Protein AF-A0A5S4EJR8-F1 (afdb_monomer)

Foldseek 3Di:
DDPPPPDPLVDPCLVVLVVLQQQLLVLVLCLVPPPDDPVVSVVSNVSNVVSVVSCVVSPNDPPQPDHWDWDWDDDPQKTWTWIQGPSRDIDTAKMWHADPVRHIDIDGLQADDPDDVRSVVSNVVSVVVVVD

Secondary structure (DSSP, 8-state):
------S----TTHHHHHHHHHHHHHHHHHHHHS---HHHHHHHHHHHHHHHHHHHHTT--GGG-SPPEEEEEEETTEEEEEEE-TTS-EEEEEEEEE-TTS-EEEEE-----SSHHHHHHHHHHHHHHHH-

pLDDT: mean 78.81, std 12.51, range [33.12, 94.06]

Structure (mmCIF, N/CA/C/O backbone):
data_AF-A0A5S4EJR8-F1
#
_entry.id   AF-A0A5S4EJR8-F1
#
loop_
_atom_site.group_PDB
_atom_site.id
_atom_site.type_symbol
_atom_site.label_atom_id
_atom_site.label_alt_id
_atom_site.label_comp_id
_atom_site.label_asym_id
_atom_site.label_entity_id
_atom_site.label_seq_id
_atom_site.pdbx_PDB_ins_code
_atom_site.Cartn_x
_atom_site.Cartn_y
_atom_site.Cartn_z
_atom_site.occupancy
_atom_site.B_iso_or_equiv
_atom_site.auth_seq_id
_atom_site.auth_comp_id
_atom_site.auth_asym_id
_atom_site.auth_atom_id
_atom_site.pdbx_PDB_model_num
ATOM 1 N N . MET A 1 1 ? 3.054 17.003 -13.638 1.00 37.62 1 MET A N 1
ATOM 2 C CA . MET A 1 1 ? 4.509 16.859 -13.442 1.00 37.62 1 MET A CA 1
ATOM 3 C C . MET A 1 1 ? 4.979 15.864 -14.482 1.00 37.62 1 MET A C 1
ATOM 5 O O . MET A 1 1 ? 4.606 14.705 -14.400 1.00 37.62 1 MET A O 1
ATOM 9 N N . THR A 1 2 ? 5.637 16.345 -15.534 1.00 33.12 2 THR A N 1
ATOM 10 C CA . THR A 1 2 ? 6.079 15.516 -16.659 1.00 33.12 2 THR A CA 1
ATOM 11 C C . THR A 1 2 ? 7.314 14.755 -16.208 1.00 33.12 2 THR A C 1
ATOM 13 O O . THR A 1 2 ? 8.401 15.328 -16.166 1.00 33.12 2 THR A O 1
ATOM 16 N N . ILE A 1 3 ? 7.144 13.495 -15.804 1.00 49.38 3 ILE A N 1
ATOM 17 C CA . ILE A 1 3 ? 8.281 12.588 -15.669 1.00 49.38 3 ILE A CA 1
ATOM 18 C C . ILE A 1 3 ? 8.857 12.481 -17.074 1.00 49.38 3 ILE A C 1
ATOM 20 O O . ILE A 1 3 ? 8.171 12.084 -18.016 1.00 49.38 3 ILE A O 1
ATOM 24 N N . LEU A 1 4 ? 10.082 12.970 -17.225 1.00 43.78 4 LEU A N 1
ATOM 25 C CA . LEU A 1 4 ? 10.843 12.864 -18.450 1.00 43.78 4 LEU A CA 1
ATOM 26 C C . LEU A 1 4 ? 11.035 11.368 -18.733 1.00 43.78 4 LEU A C 1
ATOM 28 O O . LEU A 1 4 ? 11.989 10.764 -18.251 1.00 43.78 4 LEU A O 1
ATOM 32 N N . LEU A 1 5 ? 10.133 10.794 -19.535 1.00 48.97 5 LEU A N 1
ATOM 33 C CA . LEU A 1 5 ? 10.335 9.592 -20.350 1.00 48.97 5 LEU A CA 1
ATOM 34 C C . LEU A 1 5 ? 11.459 9.894 -21.360 1.00 48.97 5 LEU A C 1
ATOM 36 O O . LEU A 1 5 ? 11.257 9.920 -22.571 1.00 48.97 5 LEU A O 1
ATOM 40 N N . ASN A 1 6 ? 12.643 10.257 -20.864 1.00 42.97 6 ASN A N 1
ATOM 41 C CA . ASN A 1 6 ? 13.784 10.670 -21.668 1.00 42.97 6 ASN A CA 1
ATOM 42 C C . ASN A 1 6 ? 14.583 9.437 -22.052 1.00 42.97 6 ASN A C 1
ATOM 44 O O . ASN A 1 6 ? 15.715 9.243 -21.630 1.00 42.97 6 ASN A O 1
ATOM 48 N N . GLN A 1 7 ? 13.923 8.587 -22.819 1.00 46.28 7 GLN A N 1
ATOM 49 C CA . GLN A 1 7 ? 14.439 7.777 -23.907 1.00 46.28 7 GLN A CA 1
ATOM 50 C C . GLN A 1 7 ? 13.271 6.898 -24.310 1.00 46.28 7 GLN A C 1
ATOM 52 O O . GLN A 1 7 ? 12.618 6.305 -23.460 1.00 46.28 7 GLN A O 1
ATOM 57 N N . ALA A 1 8 ? 12.953 6.897 -25.598 1.00 45.66 8 ALA A N 1
ATOM 58 C CA . ALA A 1 8 ? 11.860 6.123 -26.149 1.00 45.66 8 ALA A CA 1
ATOM 59 C C . ALA A 1 8 ? 12.031 4.637 -25.790 1.00 45.66 8 ALA A C 1
ATOM 61 O O . ALA A 1 8 ? 12.690 3.892 -26.516 1.00 45.66 8 ALA A O 1
ATOM 62 N N . THR A 1 9 ? 11.424 4.192 -24.688 1.00 54.72 9 THR A N 1
ATOM 63 C CA . THR A 1 9 ? 11.085 2.790 -24.494 1.00 54.72 9 THR A CA 1
ATOM 64 C C . THR A 1 9 ? 10.024 2.511 -25.546 1.00 54.72 9 THR A C 1
ATOM 66 O O . THR A 1 9 ? 8.846 2.787 -25.363 1.00 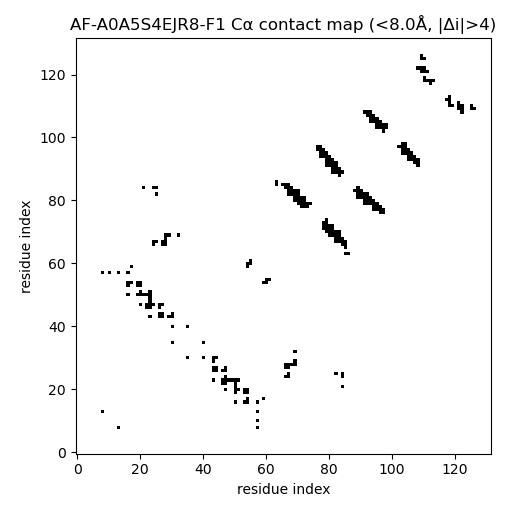54.72 9 THR A O 1
ATOM 69 N N . THR A 1 10 ? 10.467 2.035 -26.710 1.00 62.97 10 THR A N 1
ATOM 70 C CA . THR A 1 10 ? 9.613 1.549 -27.810 1.00 62.9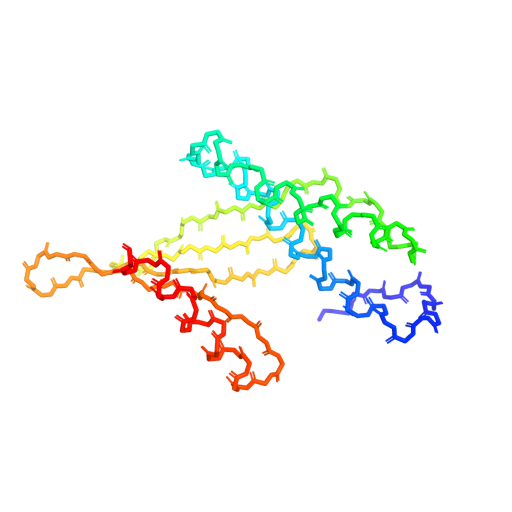7 10 THR A CA 1
ATOM 71 C C . THR A 1 10 ? 8.792 0.319 -27.409 1.00 62.97 10 THR A C 1
ATOM 73 O O . THR A 1 10 ? 8.028 -0.205 -28.214 1.00 62.97 10 THR A O 1
ATOM 76 N N . ASP A 1 11 ? 8.948 -0.128 -26.164 1.00 67.75 11 ASP A N 1
ATOM 77 C CA . ASP A 1 11 ? 8.216 -1.213 -25.550 1.00 67.75 11 ASP A CA 1
ATOM 78 C C . ASP A 1 11 ? 6.775 -0.775 -25.211 1.00 67.75 11 ASP A C 1
ATOM 80 O O . ASP A 1 11 ? 6.587 0.130 -24.388 1.00 67.75 11 ASP A O 1
ATOM 84 N N . PRO A 1 12 ? 5.746 -1.407 -25.808 1.00 77.56 12 PRO A N 1
ATOM 85 C CA . PRO A 1 12 ? 4.347 -1.105 -25.511 1.00 77.56 12 PRO A CA 1
ATOM 86 C C . PRO A 1 12 ? 3.946 -1.414 -24.057 1.00 77.56 12 PRO A C 1
ATOM 88 O O . PRO A 1 12 ? 2.878 -0.982 -23.631 1.00 77.56 12 PRO A O 1
ATOM 91 N N . TYR A 1 13 ? 4.775 -2.132 -23.294 1.00 78.25 13 TYR A N 1
ATOM 92 C CA . TYR A 1 13 ? 4.533 -2.508 -21.899 1.00 78.25 13 TYR A CA 1
ATOM 93 C C . TYR A 1 13 ? 5.305 -1.655 -20.885 1.00 78.25 13 TYR A C 1
ATOM 95 O O . TYR A 1 13 ? 5.244 -1.931 -19.687 1.00 78.25 13 TYR A O 1
ATOM 103 N N . ALA A 1 14 ? 6.015 -0.610 -21.325 1.00 75.38 14 ALA A N 1
ATOM 104 C CA . ALA A 1 14 ? 6.828 0.234 -20.445 1.00 75.38 14 ALA A CA 1
ATOM 105 C C . ALA A 1 14 ? 6.044 0.790 -19.238 1.00 75.38 14 ALA A C 1
ATOM 107 O O . ALA A 1 14 ? 6.571 0.833 -18.128 1.00 75.38 14 ALA A O 1
ATOM 108 N N . GLU A 1 15 ? 4.774 1.158 -19.434 1.00 77.31 15 GLU A N 1
ATOM 109 C CA . GLU A 1 15 ? 3.893 1.626 -18.358 1.00 77.31 15 GLU A CA 1
ATOM 110 C C . GLU A 1 15 ? 3.589 0.521 -17.336 1.00 77.31 15 GLU A C 1
ATOM 112 O O . GLU A 1 15 ? 3.683 0.749 -16.131 1.00 77.31 15 GLU A O 1
ATOM 117 N N . THR A 1 16 ? 3.311 -0.700 -17.795 1.00 79.62 16 THR A N 1
ATOM 118 C CA . THR A 1 16 ? 3.090 -1.855 -16.913 1.00 79.62 16 THR A CA 1
ATOM 119 C C . THR A 1 16 ? 4.342 -2.191 -16.106 1.00 79.62 16 THR A C 1
ATOM 121 O O . THR A 1 16 ? 4.261 -2.433 -14.903 1.00 79.62 16 THR A O 1
ATOM 124 N N . TYR A 1 17 ? 5.520 -2.154 -16.732 1.00 81.44 17 TYR A N 1
ATOM 125 C CA . TYR A 1 17 ? 6.782 -2.371 -16.024 1.00 81.44 17 TYR A CA 1
ATOM 126 C C . TYR A 1 17 ? 7.072 -1.279 -14.994 1.00 81.44 17 TYR A C 1
ATOM 128 O O . TYR A 1 17 ? 7.601 -1.572 -13.921 1.00 81.44 17 TYR A O 1
ATOM 136 N N . TRP A 1 18 ? 6.663 -0.042 -15.272 1.00 80.00 18 TRP A N 1
ATOM 137 C CA . TRP A 1 18 ? 6.750 1.048 -14.309 1.00 80.00 18 TRP A CA 1
ATOM 138 C C . TRP A 1 18 ? 5.851 0.821 -13.090 1.00 80.00 18 TRP A C 1
ATOM 140 O O . TRP A 1 18 ? 6.309 0.909 -11.952 1.00 80.00 18 TRP A O 1
ATOM 150 N N . GLN A 1 19 ? 4.594 0.439 -13.315 1.00 78.69 19 GLN A N 1
ATOM 151 C CA . GLN A 1 19 ? 3.658 0.099 -12.239 1.00 78.69 19 GLN A CA 1
ATOM 152 C C . GLN A 1 19 ? 4.159 -1.090 -11.400 1.00 78.69 19 GLN A C 1
ATOM 154 O O . GLN A 1 19 ? 4.076 -1.067 -10.169 1.00 78.69 19 GLN A O 1
ATOM 159 N N . ASN A 1 20 ? 4.738 -2.109 -12.045 1.00 82.38 20 ASN A N 1
ATOM 160 C CA . ASN A 1 20 ? 5.348 -3.249 -11.357 1.00 82.38 20 ASN A CA 1
ATOM 161 C C . ASN A 1 20 ? 6.542 -2.823 -10.494 1.00 82.38 20 ASN A C 1
ATOM 163 O O . ASN A 1 20 ? 6.691 -3.305 -9.368 1.00 82.38 20 ASN A O 1
ATOM 167 N N . LEU A 1 21 ? 7.374 -1.903 -10.992 1.00 83.56 21 LEU A N 1
ATOM 168 C CA . LEU A 1 21 ? 8.483 -1.338 -10.228 1.00 83.56 21 LEU A CA 1
ATOM 169 C C . LEU A 1 21 ? 7.979 -0.568 -9.000 1.00 83.56 21 LEU A C 1
ATOM 171 O O . LEU A 1 21 ? 8.501 -0.757 -7.904 1.00 83.56 21 LEU A O 1
ATOM 175 N N . GLU A 1 22 ? 6.933 0.247 -9.136 1.00 82.19 22 GLU A N 1
ATOM 176 C CA . GLU A 1 22 ? 6.340 0.972 -8.003 1.00 82.19 22 GLU A CA 1
ATOM 177 C C . GLU A 1 22 ? 5.764 0.023 -6.944 1.00 82.19 22 GLU A C 1
ATOM 179 O O . GLU A 1 22 ? 5.998 0.208 -5.744 1.00 82.19 22 GLU A O 1
ATOM 184 N N . ALA A 1 23 ? 5.084 -1.045 -7.369 1.00 82.38 23 ALA A N 1
ATOM 185 C CA . ALA A 1 23 ? 4.603 -2.090 -6.468 1.00 82.38 23 ALA A CA 1
ATOM 186 C C . ALA A 1 23 ? 5.759 -2.807 -5.746 1.00 82.38 23 ALA A C 1
ATOM 188 O O . ALA A 1 23 ? 5.673 -3.074 -4.543 1.00 82.38 23 ALA A O 1
ATOM 189 N N . ALA A 1 24 ? 6.863 -3.075 -6.447 1.00 85.62 24 ALA A N 1
ATOM 190 C CA . ALA A 1 24 ? 8.076 -3.660 -5.882 1.00 85.62 24 ALA A CA 1
ATOM 191 C C . ALA A 1 24 ? 8.745 -2.751 -4.840 1.00 85.62 24 ALA A C 1
ATOM 193 O O . ALA A 1 24 ? 9.131 -3.229 -3.769 1.00 85.62 24 ALA A O 1
ATOM 194 N N . LEU A 1 25 ? 8.849 -1.449 -5.112 1.00 86.38 25 LEU A N 1
ATOM 195 C CA . LEU A 1 25 ? 9.409 -0.470 -4.175 1.00 86.38 25 LEU A CA 1
ATOM 196 C C . LEU A 1 25 ? 8.537 -0.332 -2.920 1.00 86.38 25 LEU A C 1
ATOM 198 O O . LEU A 1 25 ? 9.061 -0.294 -1.806 1.00 86.38 25 LEU A O 1
ATOM 202 N N . MET A 1 26 ? 7.210 -0.333 -3.069 1.00 86.81 26 MET A N 1
ATOM 203 C CA . MET A 1 26 ? 6.291 -0.336 -1.927 1.00 86.81 26 MET A CA 1
ATOM 204 C C . MET A 1 26 ? 6.421 -1.621 -1.102 1.00 86.81 26 MET A C 1
ATOM 206 O O . MET A 1 26 ? 6.491 -1.560 0.127 1.00 86.81 26 MET A O 1
ATOM 210 N N . ALA A 1 27 ? 6.500 -2.783 -1.758 1.00 85.12 27 ALA A N 1
ATOM 211 C CA . ALA A 1 27 ? 6.690 -4.066 -1.086 1.00 85.12 27 ALA A CA 1
ATOM 212 C C . ALA A 1 27 ? 7.998 -4.093 -0.281 1.00 85.12 27 ALA A C 1
ATOM 214 O O . ALA A 1 27 ? 8.007 -4.551 0.865 1.00 85.12 27 ALA A O 1
ATOM 215 N N . ARG A 1 28 ? 9.081 -3.535 -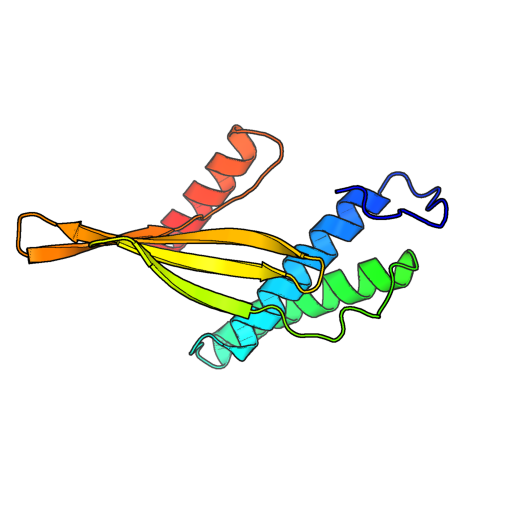0.837 1.00 86.50 28 ARG A N 1
ATOM 216 C CA . ARG A 1 28 ? 10.360 -3.385 -0.137 1.00 86.50 28 ARG A CA 1
ATOM 217 C C . ARG A 1 28 ? 10.244 -2.487 1.093 1.00 86.50 28 ARG A C 1
ATOM 219 O O . ARG A 1 28 ? 10.700 -2.883 2.164 1.00 86.50 28 ARG A O 1
ATOM 226 N N . THR A 1 29 ? 9.584 -1.335 0.974 1.00 86.62 29 THR A N 1
ATOM 227 C CA . THR A 1 29 ? 9.324 -0.450 2.118 1.00 86.62 29 THR A CA 1
ATOM 228 C C . THR A 1 29 ? 8.516 -1.158 3.204 1.00 86.62 29 THR A C 1
ATOM 230 O O . THR A 1 29 ? 8.867 -1.060 4.379 1.00 86.62 29 THR A O 1
ATOM 233 N N . ILE A 1 30 ? 7.462 -1.898 2.843 1.00 85.75 30 ILE A N 1
ATOM 234 C CA . ILE A 1 30 ? 6.653 -2.660 3.806 1.00 85.75 30 ILE A CA 1
ATOM 235 C C . ILE A 1 30 ? 7.514 -3.695 4.532 1.00 85.75 30 ILE A C 1
ATOM 237 O O . ILE A 1 30 ? 7.450 -3.773 5.753 1.00 85.75 30 ILE A O 1
ATOM 241 N N . GLU A 1 31 ? 8.339 -4.464 3.820 1.00 86.75 31 GLU A N 1
ATOM 242 C CA . GLU A 1 31 ? 9.217 -5.447 4.463 1.00 86.75 31 GLU A CA 1
ATOM 243 C C . GLU A 1 31 ? 10.209 -4.808 5.441 1.00 86.75 31 GLU A C 1
ATOM 245 O O . GLU A 1 31 ? 10.436 -5.362 6.516 1.00 86.75 31 GLU A O 1
ATOM 250 N N . ALA A 1 32 ? 10.750 -3.637 5.099 1.00 83.62 32 ALA A N 1
ATOM 251 C CA . ALA A 1 32 ? 11.725 -2.937 5.927 1.00 83.62 32 ALA A CA 1
ATOM 252 C C . ALA A 1 32 ? 11.115 -2.251 7.164 1.00 83.62 32 ALA A C 1
ATOM 254 O O . ALA A 1 32 ? 11.805 -2.073 8.167 1.00 83.62 32 ALA A O 1
ATOM 255 N N . THR A 1 33 ? 9.847 -1.834 7.098 1.00 81.56 33 THR A N 1
ATOM 256 C CA . THR A 1 33 ? 9.236 -0.937 8.102 1.00 81.56 33 THR A CA 1
ATOM 257 C C . THR A 1 33 ? 8.103 -1.565 8.904 1.00 81.56 33 THR A C 1
ATOM 259 O O . THR A 1 33 ? 7.838 -1.126 10.023 1.00 81.56 33 THR A O 1
ATOM 262 N N . ALA A 1 34 ? 7.419 -2.572 8.363 1.00 80.19 34 ALA A N 1
ATOM 263 C CA . ALA A 1 34 ? 6.377 -3.277 9.088 1.00 80.19 34 ALA A CA 1
ATOM 264 C C . ALA A 1 34 ? 6.995 -4.364 9.976 1.00 80.19 34 ALA A C 1
ATOM 266 O O . ALA A 1 34 ? 7.902 -5.091 9.567 1.00 80.19 34 ALA A O 1
ATOM 267 N N . ASP A 1 35 ? 6.455 -4.521 11.185 1.00 80.38 35 ASP A N 1
ATOM 268 C CA . ASP A 1 35 ? 6.828 -5.604 12.099 1.00 80.38 35 ASP A CA 1
ATOM 269 C C . ASP A 1 35 ? 6.203 -6.934 11.642 1.00 80.38 35 ASP A C 1
ATOM 271 O O . ASP A 1 35 ? 5.254 -7.461 12.223 1.00 80.38 35 ASP A O 1
ATOM 275 N N . LEU A 1 36 ? 6.673 -7.434 10.496 1.00 78.00 36 LEU A N 1
ATOM 276 C CA . LEU A 1 36 ? 6.190 -8.672 9.900 1.00 78.00 36 LEU A CA 1
ATOM 277 C C . LEU A 1 36 ? 6.923 -9.880 10.498 1.00 78.00 36 LEU A C 1
ATOM 279 O O . LEU A 1 36 ? 8.165 -9.892 10.516 1.00 78.00 36 LEU A O 1
ATOM 283 N N . PRO A 1 37 ? 6.187 -10.946 10.867 1.00 80.12 37 PRO A N 1
ATOM 284 C CA . PRO A 1 37 ? 6.786 -12.230 11.201 1.00 80.12 37 PRO A CA 1
ATOM 285 C C . PRO A 1 37 ? 7.687 -12.749 10.065 1.00 80.12 37 PRO A C 1
ATOM 287 O O . PRO A 1 37 ? 7.362 -12.531 8.888 1.00 80.12 37 PRO A O 1
ATOM 290 N N . PRO A 1 38 ? 8.797 -13.452 10.361 1.00 80.00 38 PRO A N 1
ATOM 291 C CA . PRO A 1 38 ? 9.756 -13.914 9.350 1.00 80.00 38 PRO A CA 1
ATOM 292 C C . PRO A 1 38 ? 9.124 -14.694 8.187 1.00 80.00 38 PRO A C 1
ATOM 294 O O . PRO A 1 38 ? 9.516 -14.538 7.029 1.00 80.00 38 PRO A O 1
ATOM 297 N N . GLU A 1 39 ? 8.104 -15.500 8.467 1.00 80.75 39 GLU A N 1
ATOM 298 C CA . GLU A 1 39 ? 7.357 -16.279 7.482 1.00 80.75 39 GLU A CA 1
ATOM 299 C C . GLU A 1 39 ? 6.546 -15.414 6.504 1.00 80.75 39 GLU A C 1
ATOM 301 O O . GLU A 1 39 ? 6.307 -15.834 5.371 1.00 80.75 39 GLU A O 1
ATOM 306 N N . ARG A 1 40 ? 6.168 -14.191 6.897 1.00 78.56 40 ARG A N 1
ATOM 307 C CA . ARG A 1 40 ? 5.414 -13.238 6.066 1.00 78.56 40 ARG A CA 1
ATOM 308 C C . ARG A 1 40 ? 6.313 -12.300 5.263 1.00 78.56 40 ARG A C 1
ATOM 310 O O . ARG A 1 40 ? 5.848 -11.779 4.255 1.00 78.56 40 ARG A O 1
ATOM 317 N N . ARG A 1 41 ? 7.592 -12.141 5.629 1.00 82.12 41 ARG A N 1
ATOM 318 C CA . ARG A 1 41 ? 8.558 -11.275 4.914 1.00 82.12 41 ARG A CA 1
ATOM 319 C C . ARG A 1 41 ? 8.923 -11.769 3.514 1.00 82.12 41 ARG A C 1
ATOM 321 O O . ARG A 1 41 ? 9.265 -10.977 2.645 1.00 82.12 41 ARG A O 1
ATOM 328 N N . LYS A 1 42 ? 8.814 -13.076 3.258 1.00 83.94 42 LYS A N 1
ATOM 329 C CA . LYS A 1 42 ? 9.141 -13.658 1.943 1.00 83.94 42 LYS A CA 1
ATOM 330 C C . LYS A 1 42 ? 8.233 -13.151 0.822 1.00 83.94 42 LYS A C 1
ATOM 332 O O . LYS A 1 42 ? 8.698 -12.973 -0.298 1.00 83.94 42 LYS A O 1
ATOM 337 N N . ALA A 1 43 ? 6.957 -12.914 1.123 1.00 81.00 43 ALA A N 1
ATOM 338 C CA . ALA A 1 43 ? 5.982 -12.454 0.139 1.00 81.00 43 ALA A CA 1
ATOM 339 C C . ALA A 1 43 ? 6.346 -11.076 -0.459 1.00 81.00 4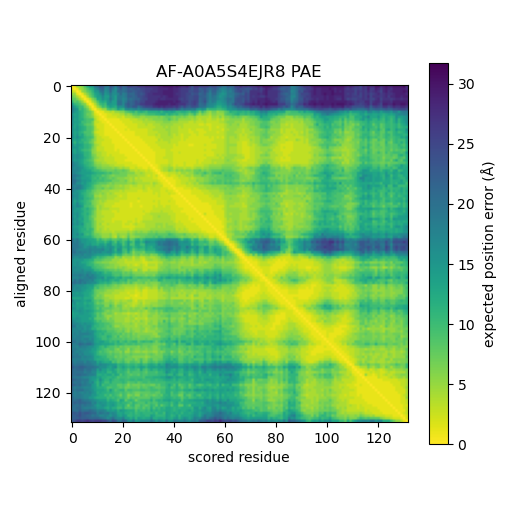3 ALA A C 1
ATOM 341 O O . ALA A 1 43 ? 6.527 -11.013 -1.675 1.00 81.00 43 ALA A O 1
ATOM 342 N N . PRO A 1 44 ? 6.548 -9.998 0.327 1.00 83.38 44 PRO A N 1
ATOM 343 C CA . PRO A 1 44 ? 6.951 -8.708 -0.231 1.00 83.38 44 PRO A CA 1
ATOM 344 C C . PRO A 1 44 ? 8.317 -8.755 -0.931 1.00 83.38 44 PRO A C 1
ATOM 346 O O . PRO A 1 44 ? 8.475 -8.145 -1.985 1.00 83.38 44 PRO A O 1
ATOM 349 N N . LEU A 1 45 ? 9.280 -9.537 -0.427 1.00 83.19 45 LEU A N 1
ATOM 350 C CA . LEU A 1 45 ? 10.576 -9.707 -1.100 1.00 83.19 45 LEU A CA 1
ATOM 351 C C . LEU A 1 45 ? 10.448 -10.373 -2.474 1.00 83.19 45 LEU A C 1
ATOM 353 O O . LEU A 1 45 ? 11.169 -10.001 -3.394 1.00 83.19 45 LEU A O 1
ATOM 357 N N . SER A 1 46 ? 9.531 -11.332 -2.634 1.00 84.12 46 SER A N 1
ATOM 358 C CA . SER A 1 46 ? 9.291 -11.960 -3.940 1.00 84.12 46 SER A CA 1
ATOM 359 C C . SER A 1 46 ? 8.738 -10.970 -4.971 1.00 84.12 46 SER A C 1
ATOM 361 O O . SER A 1 46 ? 9.185 -10.974 -6.115 1.00 84.12 46 SER A O 1
ATOM 363 N N . VAL A 1 47 ? 7.842 -10.071 -4.547 1.00 85.69 47 VAL A N 1
ATOM 364 C CA . VAL A 1 47 ? 7.308 -8.990 -5.392 1.00 85.69 47 VAL A CA 1
ATOM 365 C C . VAL A 1 47 ? 8.414 -8.003 -5.756 1.00 85.69 47 VAL A C 1
ATOM 367 O O . VAL A 1 47 ? 8.536 -7.619 -6.917 1.00 85.69 47 VAL A O 1
ATOM 370 N N . TRP A 1 48 ? 9.257 -7.640 -4.784 1.00 85.75 48 TRP A N 1
ATOM 371 C CA . TRP A 1 48 ? 10.390 -6.749 -5.014 1.00 85.75 48 TRP A CA 1
ATOM 372 C C . TRP A 1 48 ? 11.371 -7.307 -6.053 1.00 85.75 48 TRP A C 1
ATOM 374 O O . TRP A 1 48 ? 11.704 -6.615 -7.013 1.00 85.75 48 TRP A O 1
ATOM 384 N N . LEU A 1 49 ? 11.783 -8.571 -5.905 1.00 83.62 49 LEU A N 1
ATOM 385 C CA . LEU A 1 49 ? 12.701 -9.223 -6.844 1.00 83.62 49 LEU A CA 1
ATOM 386 C C . LEU A 1 49 ? 12.144 -9.253 -8.271 1.00 83.62 49 LEU A C 1
ATOM 388 O O . LEU A 1 49 ? 12.884 -8.960 -9.209 1.00 83.62 49 LEU A O 1
ATOM 392 N N . GLN A 1 50 ? 10.857 -9.576 -8.432 1.00 84.69 50 GLN A N 1
ATOM 393 C CA . GLN A 1 50 ? 10.223 -9.609 -9.750 1.00 84.69 50 GLN A CA 1
ATOM 394 C C . GLN A 1 50 ? 10.197 -8.219 -10.392 1.00 84.69 50 GLN A C 1
ATOM 396 O O . GLN A 1 50 ? 10.660 -8.065 -11.518 1.00 84.69 50 GLN A O 1
ATOM 401 N N . GLY A 1 51 ? 9.711 -7.198 -9.679 1.00 83.19 51 GLY A N 1
ATOM 402 C CA . GLY A 1 51 ? 9.586 -5.855 -10.256 1.00 83.19 51 GLY A CA 1
ATOM 403 C C . GLY A 1 51 ? 10.932 -5.201 -10.577 1.00 83.19 51 GLY A C 1
ATOM 404 O O . GLY A 1 51 ? 11.043 -4.502 -11.580 1.00 83.19 51 GLY A O 1
ATOM 405 N N . VAL A 1 52 ? 11.982 -5.468 -9.791 1.00 82.12 52 VAL A N 1
ATOM 406 C CA . VAL A 1 52 ? 13.344 -4.991 -10.102 1.00 82.12 52 VAL A CA 1
ATOM 407 C C . VAL A 1 52 ? 13.923 -5.699 -11.328 1.00 82.12 52 VAL A C 1
ATOM 409 O O . VAL A 1 52 ? 14.574 -5.053 -12.152 1.00 82.12 52 VAL A O 1
ATOM 412 N N . PHE A 1 53 ? 13.693 -7.007 -11.470 1.00 83.12 53 PHE A N 1
ATOM 413 C CA . PHE A 1 53 ? 14.124 -7.756 -12.651 1.00 83.12 53 PHE A CA 1
ATOM 414 C C . PHE A 1 53 ? 13.428 -7.250 -13.920 1.00 83.12 53 PHE A C 1
ATOM 416 O O . PHE A 1 53 ? 14.100 -6.956 -14.909 1.00 83.12 53 PHE A O 1
ATOM 423 N N . ASP A 1 54 ? 12.105 -7.086 -13.862 1.00 84.56 54 ASP A N 1
ATOM 424 C CA . ASP A 1 54 ? 11.293 -6.542 -14.951 1.00 84.56 54 ASP A CA 1
ATOM 425 C C . ASP A 1 54 ? 11.791 -5.154 -15.372 1.00 84.56 54 ASP A C 1
ATOM 427 O O . ASP A 1 54 ? 12.035 -4.905 -16.551 1.00 84.56 54 ASP A O 1
ATOM 431 N N . ALA A 1 55 ? 12.030 -4.268 -14.401 1.00 79.12 55 ALA A N 1
ATOM 432 C CA . ALA A 1 55 ? 12.533 -2.923 -14.655 1.00 79.12 55 ALA A CA 1
ATOM 433 C C . ALA A 1 55 ? 13.919 -2.916 -15.317 1.00 79.12 55 ALA A C 1
ATOM 435 O O . ALA A 1 55 ? 14.158 -2.154 -16.257 1.00 79.12 55 ALA A O 1
ATOM 436 N N . ALA A 1 56 ? 14.826 -3.786 -14.865 1.00 80.50 56 ALA A N 1
ATOM 437 C CA . ALA A 1 56 ? 16.149 -3.924 -15.463 1.00 80.50 56 ALA A CA 1
ATOM 438 C C . ALA A 1 56 ? 16.078 -4.442 -16.910 1.00 80.50 56 ALA A C 1
ATOM 440 O O . ALA A 1 56 ? 16.848 -3.984 -17.755 1.00 80.50 56 ALA A O 1
ATOM 441 N N . ALA A 1 57 ? 15.148 -5.356 -17.210 1.00 81.44 57 ALA A N 1
ATOM 442 C CA . ALA A 1 57 ? 14.983 -5.934 -18.543 1.00 81.44 57 ALA A CA 1
ATOM 443 C C . ALA A 1 57 ? 14.597 -4.895 -19.610 1.00 81.44 57 ALA A C 1
ATOM 445 O O . ALA A 1 57 ? 14.993 -5.035 -20.766 1.00 81.44 57 ALA A O 1
ATOM 446 N N . VAL A 1 58 ? 13.884 -3.835 -19.218 1.00 79.50 58 VAL A N 1
ATOM 447 C CA . VAL A 1 58 ? 13.469 -2.738 -20.111 1.00 79.50 58 VAL A CA 1
ATOM 448 C C . VAL A 1 58 ? 14.295 -1.458 -19.953 1.00 79.50 58 VAL A C 1
ATOM 450 O O . VAL A 1 58 ? 13.957 -0.422 -20.525 1.00 79.50 58 VAL A O 1
ATOM 453 N N . GLY A 1 59 ? 15.396 -1.515 -19.199 1.00 74.81 59 GLY A N 1
ATOM 454 C CA . GLY A 1 59 ? 16.318 -0.389 -19.039 1.00 74.81 59 GLY A CA 1
ATOM 455 C C . GLY A 1 59 ? 15.757 0.780 -18.226 1.00 74.81 59 GLY A C 1
ATOM 456 O O . GLY A 1 59 ? 16.215 1.910 -18.398 1.00 74.81 59 GLY A O 1
ATOM 457 N N . LEU A 1 60 ? 14.779 0.536 -17.345 1.00 74.62 60 LEU A N 1
ATOM 458 C CA . LEU A 1 60 ? 14.297 1.563 -16.423 1.00 74.62 60 LEU A CA 1
ATOM 459 C C . LEU A 1 60 ? 15.418 1.944 -15.431 1.00 74.62 60 LEU A C 1
ATOM 461 O O . LEU A 1 60 ? 16.160 1.062 -14.985 1.00 74.62 60 LEU A O 1
ATOM 465 N N . PRO A 1 61 ? 15.577 3.237 -15.079 1.00 64.62 61 PRO A N 1
ATOM 466 C CA . PRO A 1 61 ? 16.703 3.693 -14.266 1.00 64.62 61 PRO A CA 1
ATOM 467 C C . PRO A 1 61 ? 16.786 2.950 -12.927 1.00 64.62 61 PRO A C 1
ATOM 469 O O . PRO A 1 61 ? 15.829 2.936 -12.162 1.00 64.62 61 PRO A O 1
ATOM 472 N N . GLN A 1 62 ? 17.951 2.387 -12.592 1.00 58.84 62 GLN A N 1
ATOM 473 C CA . GLN A 1 62 ? 18.202 1.765 -11.279 1.00 58.84 62 GLN A CA 1
ATOM 474 C C . GLN A 1 62 ? 18.479 2.787 -10.159 1.00 58.84 62 GLN A C 1
ATOM 476 O O . GLN A 1 62 ? 18.825 2.418 -9.038 1.00 58.84 62 GLN A O 1
ATOM 481 N N . GLU A 1 63 ? 18.327 4.084 -10.436 1.00 57.88 63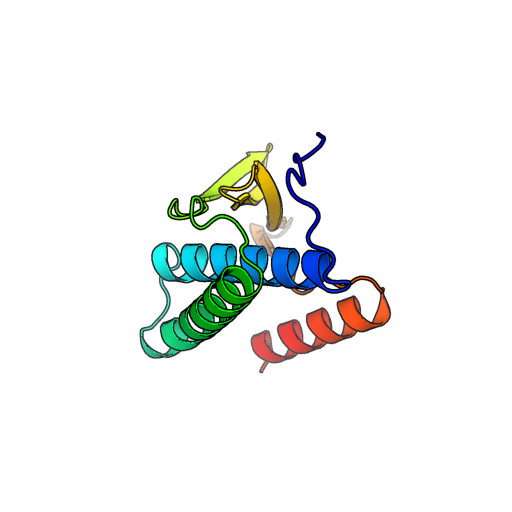 GLU A N 1
ATOM 482 C CA . GLU A 1 63 ? 18.555 5.163 -9.467 1.00 57.88 63 GLU A CA 1
ATOM 483 C C . GLU A 1 63 ? 17.543 5.152 -8.303 1.00 57.88 63 GLU A C 1
ATOM 485 O O . GLU A 1 63 ? 17.757 5.819 -7.293 1.00 57.88 63 GLU A O 1
ATOM 490 N N . PHE A 1 64 ? 16.499 4.317 -8.369 1.00 59.88 64 PHE A N 1
ATOM 491 C CA . PHE A 1 64 ? 15.522 4.099 -7.292 1.00 59.88 64 PHE A CA 1
ATOM 492 C C . PHE A 1 64 ? 16.024 3.214 -6.143 1.00 59.88 64 PHE A C 1
ATOM 494 O O . PHE A 1 64 ? 15.225 2.656 -5.402 1.00 59.88 64 PHE A O 1
ATOM 501 N N . ASN A 1 65 ? 17.339 3.133 -5.931 1.00 54.06 65 ASN A N 1
ATOM 502 C CA . ASN A 1 65 ? 17.956 2.486 -4.765 1.00 54.06 65 ASN A CA 1
ATOM 503 C C . ASN A 1 65 ? 17.676 3.202 -3.424 1.00 54.06 65 ASN A C 1
ATOM 505 O O . ASN A 1 65 ? 18.287 2.870 -2.410 1.00 54.06 65 ASN A O 1
ATOM 509 N N . GLN A 1 66 ? 16.793 4.199 -3.405 1.00 62.44 66 GLN A N 1
ATOM 510 C CA . GLN A 1 66 ? 16.290 4.795 -2.174 1.00 62.44 66 GLN A CA 1
ATOM 511 C C . GLN A 1 66 ? 15.039 4.037 -1.734 1.00 62.44 66 GLN A C 1
ATOM 513 O O . GLN A 1 66 ? 14.180 3.723 -2.554 1.00 62.44 66 GLN A O 1
ATOM 518 N N . ASP A 1 67 ? 14.922 3.753 -0.441 1.00 70.31 67 ASP A N 1
ATOM 519 C CA . ASP A 1 67 ? 13.703 3.159 0.095 1.00 70.31 67 ASP A CA 1
ATOM 520 C C . ASP A 1 67 ? 12.557 4.180 0.031 1.00 70.31 67 ASP A C 1
ATOM 522 O O . ASP A 1 67 ? 12.737 5.369 0.308 1.00 70.31 67 ASP A O 1
ATOM 526 N N . GLY A 1 68 ? 11.353 3.721 -0.321 1.00 79.44 68 GLY A N 1
ATOM 527 C CA . GLY A 1 68 ? 10.150 4.523 -0.112 1.00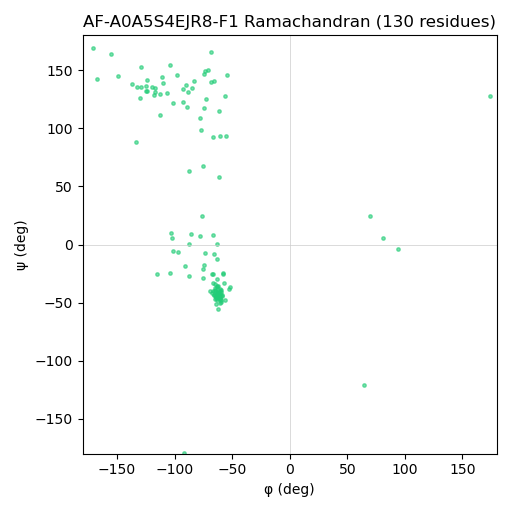 79.44 68 GLY A CA 1
ATOM 528 C C . GLY A 1 68 ? 9.851 4.679 1.380 1.00 79.44 68 GLY A C 1
ATOM 529 O O . GLY A 1 68 ? 10.375 3.936 2.214 1.00 79.44 68 GLY A O 1
ATOM 530 N N . LEU A 1 69 ? 8.973 5.616 1.726 1.00 87.94 69 LEU A N 1
ATOM 531 C CA . LEU A 1 69 ? 8.662 5.952 3.115 1.00 87.94 69 LEU A CA 1
ATOM 532 C C . LEU A 1 69 ? 7.180 5.726 3.426 1.00 87.94 69 LEU A C 1
ATOM 534 O O . LEU A 1 69 ? 6.311 6.154 2.670 1.00 87.94 69 LEU A O 1
ATOM 538 N N . LEU A 1 70 ? 6.891 5.105 4.571 1.00 88.12 70 LEU A N 1
ATOM 539 C CA . LEU A 1 70 ? 5.548 5.050 5.150 1.00 88.12 70 LEU A CA 1
ATOM 540 C C . LEU A 1 70 ? 5.434 6.072 6.280 1.00 88.12 70 LEU A C 1
ATOM 542 O O . LEU A 1 70 ? 6.188 6.018 7.250 1.00 88.12 70 LEU A O 1
ATOM 546 N N . VAL A 1 71 ? 4.481 6.996 6.163 1.00 90.56 71 VAL A N 1
ATOM 547 C CA . VAL A 1 71 ? 4.272 8.074 7.137 1.00 90.56 71 VAL A CA 1
ATOM 548 C C . VAL A 1 71 ? 2.845 8.046 7.654 1.00 90.56 71 VAL A C 1
ATOM 550 O O . VAL A 1 71 ? 1.890 8.012 6.876 1.00 90.56 71 VAL A O 1
ATOM 553 N N . TRP A 1 72 ? 2.710 8.122 8.978 1.00 90.94 72 TRP A N 1
ATOM 554 C CA . TRP A 1 72 ? 1.451 8.465 9.626 1.00 90.94 72 TRP A CA 1
ATOM 555 C C . TRP A 1 72 ? 1.352 9.979 9.784 1.00 90.94 72 TRP A C 1
ATOM 557 O O . TRP A 1 72 ? 2.169 10.586 10.474 1.00 90.94 72 TRP A O 1
ATOM 567 N N . THR A 1 73 ? 0.344 10.584 9.165 1.00 93.12 73 THR A N 1
ATOM 568 C CA . THR A 1 73 ? 0.026 12.005 9.324 1.00 93.12 73 THR A CA 1
ATOM 569 C C . THR A 1 73 ? -1.277 12.174 10.096 1.00 93.12 73 THR A C 1
ATOM 571 O O . THR A 1 73 ? -2.239 11.425 9.909 1.00 93.12 73 THR A O 1
ATOM 574 N N . GLU A 1 74 ? -1.308 13.147 11.004 1.00 92.12 74 GLU A N 1
ATOM 575 C CA . GLU A 1 74 ? -2.505 13.481 11.776 1.00 92.12 74 GLU A CA 1
ATOM 576 C C . GLU A 1 74 ? -3.297 14.589 11.072 1.00 92.12 74 GLU A C 1
ATOM 578 O O . GLU A 1 74 ? -2.738 15.597 10.638 1.00 92.12 74 GLU A O 1
ATOM 583 N N . GLN A 1 75 ? -4.613 14.407 10.975 1.00 87.88 75 GLN A N 1
ATOM 584 C CA . GLN A 1 75 ? -5.547 15.398 10.450 1.00 87.88 75 GLN A CA 1
ATOM 585 C C . GLN A 1 75 ? -6.751 15.496 11.394 1.00 87.88 75 GLN A C 1
ATOM 587 O O . GLN A 1 75 ? -7.753 14.791 11.254 1.00 87.88 75 GLN A O 1
ATOM 592 N N . GLY A 1 76 ? -6.641 16.364 12.402 1.00 87.94 76 GLY A N 1
ATOM 593 C CA . GLY A 1 76 ? -7.630 16.444 13.477 1.00 87.94 76 GLY A CA 1
ATOM 594 C C . GLY A 1 76 ? -7.655 15.149 14.293 1.00 87.94 76 GLY A C 1
ATOM 595 O O . GLY A 1 76 ? -6.639 14.753 14.850 1.00 87.94 76 GLY A O 1
ATOM 596 N N . SER A 1 77 ? -8.809 14.480 14.356 1.00 84.06 77 SER A N 1
ATOM 597 C CA . SER A 1 77 ? -8.960 13.178 15.027 1.00 84.06 77 SER A CA 1
ATOM 598 C C . SER A 1 77 ? -8.644 11.972 14.130 1.00 84.06 77 SER A C 1
ATOM 600 O O . SER A 1 77 ? -8.763 10.829 14.573 1.00 84.06 77 SER A O 1
ATOM 602 N N . LEU A 1 78 ? -8.272 12.208 12.869 1.00 87.69 78 LEU A N 1
ATOM 603 C CA . LEU A 1 78 ? -7.966 11.171 11.887 1.00 87.69 78 LEU A CA 1
ATOM 604 C C . LEU A 1 78 ? -6.455 10.952 11.798 1.00 87.69 78 LEU A C 1
ATOM 606 O O . LEU A 1 78 ? -5.671 11.899 11.874 1.00 87.69 78 LEU A O 1
ATOM 610 N N . ARG A 1 79 ? -6.049 9.705 11.562 1.00 92.25 79 ARG A N 1
ATOM 611 C CA . ARG A 1 79 ? -4.669 9.349 11.211 1.00 92.25 79 ARG A CA 1
ATOM 612 C C . ARG A 1 79 ? -4.642 8.732 9.827 1.00 92.25 79 ARG A C 1
ATOM 614 O O . ARG A 1 79 ? -5.408 7.810 9.570 1.00 92.25 79 ARG A O 1
ATOM 621 N N . HIS A 1 80 ? -3.778 9.224 8.952 1.00 92.12 80 HIS A N 1
ATOM 622 C CA . HIS A 1 80 ? -3.645 8.760 7.575 1.00 92.12 80 HIS A CA 1
ATOM 623 C C . HIS A 1 80 ? -2.295 8.081 7.396 1.00 92.12 80 HIS A C 1
ATOM 625 O O . HIS A 1 80 ? -1.270 8.660 7.743 1.00 92.12 80 HIS A O 1
ATOM 631 N N . L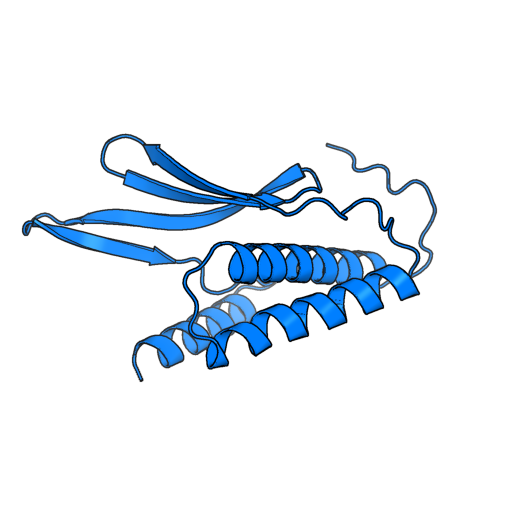EU A 1 81 ? -2.290 6.874 6.840 1.00 91.00 81 LEU A N 1
ATOM 632 C CA . LEU A 1 81 ? -1.070 6.214 6.397 1.00 91.00 81 LEU A CA 1
ATOM 633 C C . LEU A 1 81 ? -0.851 6.552 4.929 1.00 91.00 81 LEU A C 1
ATOM 635 O O . LEU A 1 81 ? -1.718 6.275 4.097 1.00 91.00 81 LEU A O 1
ATOM 639 N N . THR A 1 82 ? 0.301 7.128 4.612 1.00 90.25 82 THR A N 1
ATOM 640 C CA . THR A 1 82 ? 0.680 7.478 3.241 1.00 90.25 82 THR A CA 1
ATOM 641 C C . THR A 1 82 ? 2.016 6.837 2.903 1.00 90.25 82 THR A C 1
ATOM 643 O O . THR A 1 82 ? 2.962 6.910 3.686 1.00 90.25 82 THR A O 1
ATOM 646 N N . TYR A 1 83 ? 2.078 6.197 1.741 1.00 87.81 83 TYR A N 1
ATOM 647 C CA . TYR A 1 83 ? 3.320 5.782 1.108 1.00 87.81 83 TYR A CA 1
ATOM 648 C C . TYR A 1 83 ? 3.844 6.908 0.224 1.00 87.81 83 TYR A C 1
ATOM 650 O O . TYR A 1 83 ? 3.093 7.438 -0.593 1.00 87.81 83 TYR A O 1
ATOM 658 N N . HIS A 1 84 ? 5.122 7.237 0.369 1.00 88.44 84 HIS A N 1
ATOM 659 C CA . HIS A 1 84 ? 5.857 8.148 -0.498 1.00 88.44 84 HIS A CA 1
ATOM 660 C C . HIS A 1 84 ? 6.908 7.348 -1.264 1.00 88.44 84 HIS A C 1
ATOM 662 O O . HIS A 1 84 ? 7.861 6.828 -0.677 1.00 88.44 84 HIS A O 1
ATOM 668 N N . ALA A 1 85 ? 6.709 7.233 -2.571 1.00 83.94 85 ALA A N 1
ATOM 669 C CA . ALA A 1 85 ? 7.625 6.551 -3.461 1.00 83.94 85 ALA A CA 1
ATOM 670 C C . ALA A 1 85 ? 8.883 7.408 -3.701 1.00 83.94 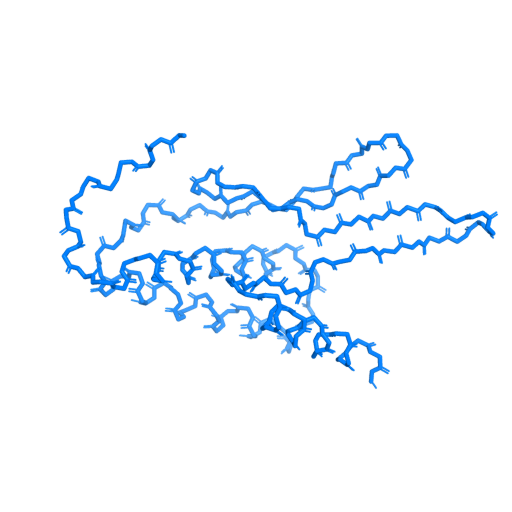85 ALA A C 1
ATOM 672 O O . ALA A 1 85 ? 8.772 8.633 -3.822 1.00 83.94 85 ALA A O 1
ATOM 673 N N . PRO A 1 86 ? 10.063 6.790 -3.878 1.00 79.12 86 PRO A N 1
ATOM 674 C CA . PRO A 1 86 ? 11.287 7.489 -4.290 1.00 79.12 86 PRO A CA 1
ATOM 675 C C . PRO A 1 86 ? 11.146 8.223 -5.631 1.00 79.12 86 PRO A C 1
ATOM 677 O O . PRO A 1 86 ? 11.840 9.197 -5.899 1.00 79.12 86 PRO A O 1
ATOM 680 N N . THR A 1 87 ? 10.215 7.766 -6.469 1.00 75.81 87 THR A N 1
ATOM 681 C CA . THR A 1 87 ? 9.851 8.349 -7.767 1.00 75.81 87 THR A CA 1
ATOM 682 C C . THR A 1 87 ? 9.041 9.650 -7.646 1.00 75.81 87 THR A C 1
ATOM 684 O O . THR A 1 87 ? 8.785 10.306 -8.653 1.00 75.81 87 THR A O 1
ATOM 687 N N . GLY A 1 88 ? 8.631 10.044 -6.433 1.00 76.56 88 GLY A N 1
ATOM 688 C CA . GLY A 1 88 ? 7.843 11.252 -6.163 1.00 76.56 88 GLY A CA 1
ATOM 689 C C . GLY A 1 88 ? 6.327 11.033 -6.118 1.00 76.56 88 GLY A C 1
ATOM 690 O O . GLY A 1 88 ? 5.586 11.962 -5.791 1.00 76.56 88 GLY A O 1
ATOM 691 N N . PHE A 1 89 ? 5.844 9.819 -6.397 1.00 78.19 89 PHE A N 1
ATOM 692 C CA . PHE A 1 89 ? 4.436 9.470 -6.207 1.00 78.19 89 PHE A CA 1
ATOM 693 C C . PHE A 1 89 ? 4.092 9.315 -4.726 1.00 78.19 89 PHE A C 1
ATOM 695 O O . PHE A 1 89 ? 4.922 8.935 -3.904 1.00 78.19 89 PHE A O 1
ATOM 702 N N . SER A 1 90 ? 2.849 9.624 -4.364 1.00 84.38 90 SER A N 1
ATOM 703 C CA . SER A 1 90 ? 2.335 9.397 -3.014 1.00 84.38 90 SER A CA 1
ATOM 704 C C . SER A 1 90 ? 0.975 8.719 -3.083 1.00 84.38 90 SER A C 1
ATOM 706 O O . SER A 1 90 ? 0.127 9.115 -3.880 1.00 84.38 90 SER A O 1
ATOM 708 N N . CYS A 1 91 ? 0.767 7.705 -2.248 1.00 82.94 91 CYS A N 1
ATOM 709 C CA . CYS A 1 91 ? -0.462 6.922 -2.208 1.00 82.94 91 CYS A CA 1
ATOM 710 C C . CYS A 1 91 ? -0.966 6.813 -0.768 1.00 82.94 91 CYS A C 1
ATOM 712 O O . CYS A 1 91 ? -0.234 6.387 0.126 1.00 82.94 91 CYS A O 1
ATOM 714 N N . HIS A 1 92 ? -2.222 7.189 -0.527 1.00 85.94 92 HIS A N 1
ATOM 715 C CA . HIS A 1 92 ? -2.863 6.933 0.759 1.00 85.94 92 HIS A CA 1
ATOM 716 C C . HIS A 1 92 ? -3.173 5.443 0.875 1.00 85.94 92 HIS A C 1
ATOM 718 O O . HIS A 1 92 ? -3.846 4.894 0.017 1.00 85.94 92 HIS A O 1
ATOM 724 N N . LEU A 1 93 ? -2.704 4.791 1.933 1.00 85.50 93 LEU A N 1
ATOM 725 C CA . LEU A 1 93 ? -2.892 3.353 2.137 1.00 85.50 93 LEU A CA 1
ATOM 726 C C . LEU A 1 93 ? -3.958 3.038 3.180 1.00 85.50 93 LEU A C 1
ATOM 728 O O . LEU A 1 93 ? -4.562 1.968 3.153 1.00 85.50 93 LEU A O 1
ATOM 732 N N . GLY A 1 94 ? -4.210 3.960 4.104 1.00 88.06 94 GLY A N 1
ATOM 733 C CA . GLY A 1 94 ? -5.239 3.741 5.101 1.00 88.06 94 GLY A CA 1
ATOM 734 C C . GLY A 1 94 ? -5.551 4.955 5.948 1.00 88.06 94 GLY A C 1
ATOM 735 O O . GLY A 1 94 ? -4.845 5.965 5.934 1.00 88.06 94 GLY A O 1
ATOM 736 N N . ARG A 1 95 ? -6.639 4.837 6.701 1.00 91.88 95 ARG A N 1
ATOM 737 C CA . ARG A 1 95 ? -7.098 5.837 7.655 1.00 91.88 95 ARG A CA 1
ATOM 738 C C . ARG A 1 95 ? -7.551 5.166 8.938 1.00 91.88 95 ARG A C 1
ATOM 740 O O . ARG A 1 95 ? -8.272 4.179 8.889 1.00 91.88 95 ARG A O 1
ATOM 747 N N . VAL A 1 96 ? -7.202 5.739 10.078 1.00 92.00 96 VAL A N 1
ATOM 748 C CA . VAL A 1 96 ? -7.677 5.317 11.398 1.00 92.00 96 VAL A CA 1
ATOM 749 C C . VAL A 1 96 ? -8.476 6.458 12.018 1.00 92.00 96 VAL A C 1
ATOM 751 O O . VAL A 1 96 ? -8.073 7.620 11.924 1.00 92.00 96 VAL A O 1
ATOM 754 N N . TYR A 1 97 ? -9.637 6.145 12.595 1.00 92.88 97 TYR A N 1
ATOM 755 C CA . TYR A 1 97 ? -10.553 7.145 13.143 1.00 92.88 97 TYR A CA 1
ATOM 756 C C . TYR A 1 97 ? -11.360 6.628 14.343 1.00 92.88 97 TYR A C 1
ATOM 758 O O . TYR A 1 97 ? -11.724 5.447 14.375 1.00 92.88 97 TYR A O 1
ATOM 766 N N . PRO A 1 98 ? -11.652 7.494 15.332 1.00 93.69 98 PRO A N 1
ATOM 767 C CA . PRO A 1 98 ? -12.414 7.106 16.511 1.00 93.69 98 PRO A CA 1
ATOM 768 C C . PRO A 1 98 ? -13.889 6.867 16.168 1.00 93.69 98 PRO A C 1
ATOM 770 O O . PRO A 1 98 ? -14.448 7.491 15.263 1.00 93.69 98 PRO A O 1
ATOM 773 N N . GLN A 1 99 ? -14.523 5.965 16.911 1.00 94.06 99 GLN A N 1
ATOM 774 C CA . GLN A 1 99 ? -15.947 5.645 16.839 1.00 94.06 99 GLN A CA 1
ATOM 775 C C . GLN A 1 99 ? -16.710 6.263 18.024 1.00 94.06 99 GLN A C 1
ATOM 777 O O . GLN A 1 99 ? -16.132 6.434 19.101 1.00 94.06 99 GLN A O 1
ATOM 782 N N . PRO A 1 100 ? -18.026 6.529 17.892 1.00 93.69 100 PRO A N 1
ATOM 783 C CA . PRO A 1 100 ? -18.835 7.104 18.974 1.00 93.69 100 PRO A CA 1
ATOM 784 C C . PRO A 1 100 ? -18.856 6.286 20.275 1.00 93.69 100 PRO A C 1
ATOM 786 O O . PRO A 1 100 ? -19.061 6.841 21.348 1.00 93.69 100 PRO A O 1
ATOM 789 N N . ASN A 1 101 ? -18.631 4.972 20.197 1.00 94.00 101 ASN A N 1
ATOM 790 C CA . ASN A 1 101 ? -18.592 4.066 21.350 1.00 94.00 101 ASN A CA 1
ATOM 791 C C . ASN A 1 101 ? -17.211 3.996 22.041 1.00 94.00 101 ASN A C 1
ATOM 793 O O . ASN A 1 101 ? -16.997 3.119 22.873 1.00 94.00 101 ASN A O 1
ATOM 797 N N . GLY A 1 102 ? -16.263 4.865 21.672 1.00 92.25 102 GLY A N 1
ATOM 798 C CA . GLY A 1 102 ? -14.905 4.877 22.226 1.00 92.25 102 GLY A CA 1
ATOM 799 C C . GLY A 1 102 ? -13.945 3.851 21.609 1.00 92.25 102 GLY A C 1
ATOM 800 O O . GLY A 1 102 ? -12.817 3.722 22.079 1.00 92.25 102 GLY A O 1
ATOM 801 N N . THR A 1 103 ? -14.360 3.130 20.562 1.00 92.88 103 THR A N 1
ATOM 802 C CA . THR A 1 103 ? -13.483 2.223 19.795 1.00 92.88 103 THR A CA 1
ATOM 803 C C . THR A 1 103 ? -12.832 2.937 18.602 1.00 92.88 103 THR A C 1
ATOM 805 O O . THR A 1 103 ? -13.052 4.128 18.386 1.00 92.88 103 THR A O 1
ATOM 808 N N . TRP A 1 104 ? -12.019 2.224 17.820 1.00 91.06 104 TRP A N 1
ATOM 809 C CA . TRP A 1 104 ? -11.353 2.750 16.627 1.00 91.06 104 TRP A CA 1
ATOM 810 C C . TRP A 1 104 ? -11.696 1.904 15.406 1.00 91.06 104 TRP A C 1
ATOM 812 O O . TRP A 1 104 ? -11.758 0.680 15.493 1.00 91.06 104 TRP A O 1
ATOM 822 N N . ALA A 1 105 ? -11.881 2.561 14.265 1.00 88.56 105 ALA A N 1
ATOM 823 C CA . ALA A 1 105 ? -12.019 1.911 12.971 1.00 88.56 105 ALA A CA 1
ATOM 824 C C . ALA A 1 105 ? -10.791 2.207 12.106 1.00 88.56 105 ALA A C 1
ATOM 826 O O . ALA A 1 105 ? -10.247 3.315 12.144 1.00 88.56 105 ALA A O 1
ATOM 827 N N . ALA A 1 106 ? -10.384 1.219 11.312 1.00 88.44 106 ALA A N 1
ATOM 828 C CA . ALA A 1 106 ? -9.351 1.353 10.299 1.00 88.44 106 ALA A CA 1
ATOM 829 C C . ALA A 1 106 ? -9.959 1.086 8.918 1.00 88.44 106 ALA A C 1
ATOM 831 O O . ALA A 1 106 ? -10.656 0.095 8.718 1.00 88.44 106 ALA A O 1
ATOM 832 N N . LEU A 1 107 ? -9.687 1.979 7.975 1.00 84.81 107 LEU A N 1
ATOM 833 C CA . LEU A 1 107 ? -9.972 1.822 6.557 1.00 84.81 107 LEU A CA 1
ATOM 834 C C . LEU A 1 107 ? -8.646 1.576 5.844 1.00 84.81 107 LEU A C 1
ATOM 836 O O . LEU A 1 107 ? -7.691 2.315 6.069 1.00 84.81 107 LEU A O 1
ATOM 840 N N . VAL A 1 108 ? -8.585 0.547 5.005 1.00 82.81 108 VAL A N 1
ATOM 841 C CA . VAL A 1 108 ? -7.374 0.147 4.277 1.00 82.81 108 VAL A CA 1
ATOM 842 C C . VAL A 1 108 ? -7.695 0.108 2.791 1.00 82.81 108 VAL A C 1
ATOM 844 O O . VAL A 1 108 ? -8.746 -0.402 2.402 1.00 82.81 108 VAL A O 1
ATOM 847 N N . ILE A 1 109 ? -6.799 0.632 1.958 1.00 80.12 109 ILE A N 1
ATOM 848 C CA . ILE A 1 109 ? -6.876 0.432 0.511 1.00 80.12 109 ILE A CA 1
ATOM 849 C C . ILE A 1 109 ? -6.358 -0.973 0.210 1.00 80.12 109 ILE A C 1
ATOM 851 O O . ILE A 1 109 ? -5.174 -1.259 0.359 1.00 80.12 109 ILE A O 1
ATOM 855 N N . ALA A 1 110 ? -7.276 -1.856 -0.175 1.00 72.81 110 ALA A N 1
ATOM 856 C CA . ALA A 1 110 ? -7.012 -3.281 -0.347 1.00 72.81 110 ALA A CA 1
ATOM 857 C C . ALA A 1 110 ? -6.817 -3.711 -1.817 1.00 72.81 110 ALA A C 1
ATOM 859 O O . ALA A 1 110 ? -6.470 -4.860 -2.079 1.00 72.81 110 ALA A O 1
ATOM 860 N N . GLY A 1 111 ? -7.017 -2.805 -2.780 1.00 68.50 111 GLY A N 1
ATOM 861 C CA . GLY A 1 111 ? -6.835 -3.088 -4.202 1.00 68.50 111 GLY A CA 1
ATOM 862 C C . GLY A 1 111 ? -6.836 -1.826 -5.063 1.00 68.50 111 GLY A C 1
ATOM 863 O O . GLY A 1 111 ? -7.598 -0.897 -4.807 1.00 68.50 111 GLY A O 1
ATOM 864 N N . VAL A 1 112 ? -5.979 -1.818 -6.086 1.00 68.12 112 VAL A N 1
ATOM 865 C CA . VAL A 1 112 ? -5.949 -0.822 -7.168 1.00 68.12 112 VAL A CA 1
ATOM 866 C C . VAL A 1 112 ? -5.947 -1.582 -8.498 1.00 68.12 112 VAL A C 1
ATOM 868 O O . VAL A 1 112 ? -5.260 -2.606 -8.640 1.00 68.12 112 VAL A O 1
ATOM 871 N N . ALA A 1 113 ? -6.765 -1.135 -9.444 1.00 76.44 113 ALA A N 1
ATOM 872 C CA . ALA A 1 113 ? -6.837 -1.661 -10.802 1.00 76.44 113 ALA A CA 1
ATOM 873 C C . ALA A 1 113 ? -7.379 -0.584 -11.750 1.00 76.44 113 ALA A C 1
ATOM 875 O O . ALA A 1 113 ? -7.974 0.393 -11.291 1.00 76.44 113 ALA A O 1
ATOM 876 N N . ASP A 1 114 ? -7.193 -0.800 -13.050 1.00 79.62 114 ASP A N 1
ATOM 877 C CA . ASP A 1 114 ? -7.634 0.129 -14.096 1.00 79.62 114 ASP A CA 1
ATOM 878 C C . ASP A 1 114 ? -9.158 0.099 -14.316 1.00 79.62 114 ASP A C 1
ATOM 880 O O . ASP A 1 114 ? -9.722 1.032 -14.886 1.00 79.62 114 ASP A O 1
ATOM 884 N N . ASP A 1 115 ? -9.834 -0.952 -13.838 1.00 88.19 115 ASP A N 1
ATOM 885 C CA . ASP A 1 115 ? -11.287 -1.099 -13.869 1.00 88.19 115 ASP A CA 1
ATOM 886 C C . ASP A 1 115 ? -11.873 -1.459 -12.494 1.00 88.19 115 ASP A C 1
ATOM 888 O O . ASP A 1 115 ? -11.235 -2.086 -11.639 1.00 88.19 115 ASP A O 1
ATOM 892 N N . GLU A 1 116 ? -13.127 -1.057 -12.298 1.00 84.25 116 GLU A N 1
ATOM 893 C CA . GLU A 1 116 ? -13.851 -1.211 -11.039 1.00 84.25 116 GLU A CA 1
ATOM 894 C C . GLU A 1 116 ? -14.001 -2.680 -10.623 1.00 84.25 116 GLU A C 1
ATOM 896 O O . GLU A 1 116 ? -13.770 -3.009 -9.460 1.00 84.25 116 GLU A O 1
ATOM 901 N N . HIS A 1 117 ? -14.324 -3.585 -11.552 1.00 87.88 117 HIS A N 1
ATOM 902 C CA . HIS A 1 117 ? -14.575 -4.990 -11.226 1.00 87.88 117 HIS A CA 1
ATOM 903 C C . HIS A 1 117 ? -13.310 -5.701 -10.749 1.00 87.88 117 HIS A C 1
ATOM 905 O O . HIS A 1 117 ? -13.347 -6.443 -9.764 1.00 87.88 117 HIS A O 1
ATOM 911 N N . THR A 1 118 ? -12.175 -5.444 -11.393 1.00 77.12 118 THR A N 1
ATOM 912 C CA . THR A 1 118 ? -10.885 -5.990 -10.964 1.00 77.12 118 THR A CA 1
ATOM 913 C C . THR A 1 118 ? -10.456 -5.402 -9.620 1.00 77.12 118 THR A C 1
ATOM 915 O O . THR A 1 118 ? -9.950 -6.133 -8.762 1.00 77.12 118 THR A O 1
ATOM 918 N N . ALA A 1 119 ? -10.675 -4.101 -9.395 1.00 78.94 119 ALA A N 1
ATOM 919 C CA . ALA A 1 119 ? -10.382 -3.467 -8.110 1.00 78.94 119 ALA A CA 1
ATOM 920 C C . ALA A 1 119 ? -11.241 -4.065 -6.982 1.00 78.94 119 ALA A C 1
ATOM 922 O O . ALA A 1 119 ? -10.710 -4.403 -5.920 1.00 78.94 119 ALA A O 1
ATOM 923 N N . MET A 1 120 ? -12.537 -4.271 -7.238 1.00 80.44 120 MET A N 1
ATOM 924 C CA . MET A 1 120 ? -13.464 -4.932 -6.318 1.00 80.44 120 MET A CA 1
ATOM 925 C C . MET A 1 120 ? -13.029 -6.364 -6.012 1.00 80.44 120 MET A C 1
ATOM 927 O O . MET A 1 120 ? -12.888 -6.703 -4.84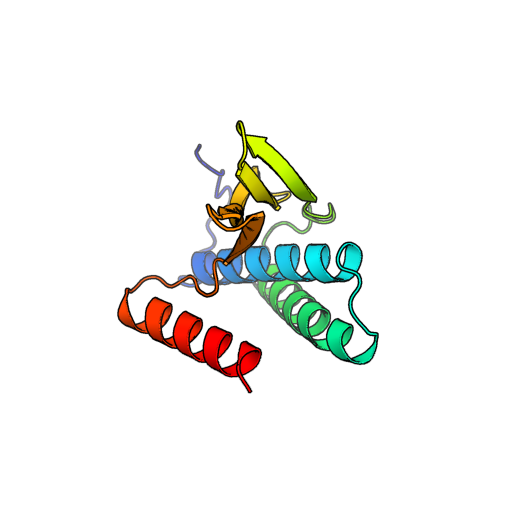2 1.00 80.44 120 MET A O 1
ATOM 931 N N . ALA A 1 121 ? -12.728 -7.180 -7.025 1.00 83.94 121 ALA A N 1
ATOM 932 C CA . ALA A 1 121 ? -12.301 -8.565 -6.822 1.00 83.94 121 ALA A CA 1
ATOM 933 C C . ALA A 1 121 ? -11.017 -8.663 -5.977 1.00 83.94 121 ALA A C 1
ATOM 935 O O . ALA A 1 121 ? -10.907 -9.521 -5.098 1.00 83.94 121 ALA A O 1
ATOM 936 N N . LYS A 1 122 ? -10.051 -7.755 -6.190 1.00 79.69 122 LYS A N 1
ATOM 937 C CA . LYS A 1 122 ? -8.838 -7.659 -5.357 1.00 79.69 122 LYS A CA 1
ATOM 938 C C . LYS A 1 122 ? -9.173 -7.284 -3.912 1.00 79.69 122 LYS A C 1
ATOM 940 O O . LYS A 1 122 ? -8.647 -7.906 -2.988 1.00 79.69 122 LYS A O 1
ATOM 945 N N . ALA A 1 123 ? -10.050 -6.300 -3.719 1.00 79.69 123 ALA A N 1
ATOM 946 C CA . ALA A 1 123 ? -10.479 -5.871 -2.394 1.00 79.69 123 ALA A CA 1
ATOM 947 C C . ALA A 1 123 ? -11.239 -6.984 -1.652 1.00 79.69 123 ALA A C 1
ATOM 949 O O . ALA A 1 123 ? -10.918 -7.272 -0.503 1.00 79.69 123 ALA A O 1
ATOM 950 N N . GLU A 1 124 ? -12.185 -7.656 -2.308 1.00 81.62 124 GLU A N 1
ATOM 951 C CA . GLU A 1 124 ? -12.936 -8.790 -1.756 1.00 81.62 124 GLU A CA 1
ATOM 952 C C . GLU A 1 124 ? -12.012 -9.946 -1.377 1.00 81.62 124 GLU A C 1
ATOM 954 O O . GLU A 1 124 ? -12.112 -10.490 -0.274 1.00 81.62 124 GLU A O 1
ATOM 959 N N . TRP A 1 125 ? -11.057 -10.281 -2.248 1.00 79.25 125 TRP A N 1
ATOM 960 C CA . TRP A 1 125 ? -10.049 -11.288 -1.943 1.00 79.25 125 TRP A CA 1
ATOM 961 C C . TRP A 1 125 ? -9.225 -10.895 -0.712 1.00 79.25 125 TRP A C 1
ATOM 963 O O . TRP A 1 125 ? -9.083 -11.698 0.212 1.00 79.25 125 TRP A O 1
ATOM 973 N N . ALA A 1 126 ? -8.736 -9.658 -0.642 1.00 73.38 126 ALA A N 1
ATOM 974 C CA . ALA A 1 126 ? -7.968 -9.177 0.502 1.00 73.38 126 ALA A CA 1
ATOM 975 C C . ALA A 1 126 ? -8.791 -9.184 1.804 1.00 73.38 126 ALA A C 1
ATOM 977 O O . ALA A 1 126 ? -8.296 -9.651 2.830 1.00 73.38 126 ALA A O 1
ATOM 978 N N . ILE A 1 127 ? -10.055 -8.751 1.763 1.00 76.50 127 ILE A N 1
ATOM 979 C CA . ILE A 1 127 ? -10.978 -8.805 2.908 1.00 76.50 127 ILE A CA 1
ATOM 980 C C . ILE A 1 127 ? -11.183 -10.253 3.354 1.00 76.50 127 ILE A C 1
ATOM 982 O O . ILE A 1 127 ? -11.047 -10.543 4.542 1.00 76.50 127 ILE A O 1
ATOM 986 N N . SER A 1 128 ? -11.417 -11.179 2.418 1.00 74.44 128 SER A N 1
ATOM 987 C CA . SER A 1 128 ? -11.624 -12.597 2.741 1.00 74.44 128 SER A CA 1
ATOM 988 C C . SER A 1 128 ? -10.444 -13.205 3.508 1.00 74.44 128 SER A C 1
ATOM 990 O O . SER A 1 128 ? -10.640 -14.043 4.383 1.00 74.44 128 SER A O 1
ATOM 992 N N . ARG A 1 129 ? -9.216 -12.742 3.231 1.00 71.81 129 ARG A N 1
ATOM 993 C CA . ARG A 1 129 ? -7.983 -13.173 3.909 1.00 71.81 129 ARG A CA 1
ATOM 994 C C . ARG A 1 129 ? -7.816 -12.589 5.310 1.00 71.81 129 ARG A C 1
ATOM 996 O O . ARG A 1 129 ? -7.026 -13.134 6.073 1.00 71.81 129 ARG A O 1
ATOM 1003 N N . LEU A 1 130 ? -8.494 -11.486 5.623 1.00 65.94 130 LEU A N 1
ATOM 1004 C CA . LEU A 1 130 ? -8.492 -10.862 6.949 1.00 65.94 130 LEU A CA 1
ATOM 1005 C C . LEU A 1 130 ? -9.572 -11.451 7.863 1.00 65.94 130 LEU A C 1
ATOM 1007 O O . LEU A 1 130 ? -9.424 -11.411 9.081 1.00 65.94 130 LEU A O 1
ATOM 1011 N N . THR A 1 131 ? -10.660 -11.963 7.284 1.00 67.44 131 THR A N 1
ATOM 1012 C CA . THR A 1 131 ? -11.809 -12.513 8.022 1.00 67.44 131 THR A CA 1
ATOM 1013 C C . THR A 1 131 ? -11.791 -14.035 8.180 1.00 67.44 131 THR A C 1
ATOM 1015 O O . THR A 1 131 ? -12.674 -14.568 8.848 1.00 67.44 131 THR A O 1
ATOM 1018 N N . ALA A 1 132 ? -10.846 -14.726 7.538 1.00 48.91 132 ALA A N 1
ATOM 1019 C CA . ALA A 1 132 ? -10.654 -16.178 7.613 1.00 48.91 132 ALA A CA 1
ATOM 1020 C C . ALA A 1 132 ? -9.537 -16.542 8.596 1.00 48.91 132 ALA A C 1
ATOM 1022 O O . ALA A 1 132 ? -9.709 -17.549 9.317 1.00 48.91 132 ALA A O 1
#

Sequence (132 aa):
MTILLNQATTDPYAETYWQNLEAALMARTIEATADLPPERRKAPLSVWLQGVFDAAAVGLPQEFNQDGLLVWTEQGSLRHLTYHAPTGFSCHLGRVYPQPNGTWAALVIAGVADDEHTAMAKAEWAISRLTA

Radius of gyration: 16.93 Å; Cα contacts (8 Å, |Δi|>4): 162; chains: 1; bounding box: 37×33×50 Å

Organism: NCBI:txid327160

Mean predicted aligned error: 8.89 Å

Solvent-accessible surface area (backbone atoms only — not comparable to full-atom values): 7690 Å² total; per-residue (Å²): 132,84,77,79,77,84,61,85,66,85,51,94,52,52,66,59,37,48,54,38,30,53,53,10,45,50,25,45,29,45,56,76,69,47,95,61,57,78,87,60,41,56,59,31,50,53,46,24,55,50,15,53,51,52,24,55,76,70,66,50,78,76,82,64,80,52,76,31,45,81,43,80,45,79,59,88,79,34,37,35,36,33,39,38,42,69,88,72,51,72,46,78,45,31,39,39,36,74,41,97,88,76,50,76,47,76,49,70,67,57,51,83,57,99,45,69,69,61,18,47,54,38,28,53,53,48,50,52,67,74,77,107

Nearest PDB structures (foldseek):
  7n8x-assembly1_A  TM=5.769E-01  e=3.752E+00  Clostridioides difficile
  8vc9-assembly1_B  TM=5.773E-01  e=4.483E+00  Leptospira interrogans serovar Copenhageni
  1lqg-assembly1_C  TM=3.190E-01  e=2.334E+00  Bacillus phage PBS2
  2zhx-assembly2_D  TM=3.694E-01  e=4.225E+00  Bacillus phage PBS2